Protein AF-S6TVH6-F1 (afdb_monomer)

pLDDT: mean 91.38, std 14.26, range [40.94, 98.56]

Radius of gyration: 14.98 Å; Cα contacts (8 Å, |Δi|>4): 57; chains: 1; bounding box: 24×47×35 Å

Solvent-accessible surface area (backbone atoms only — not comparable to full-atom values): 4234 Å² total; per-residue (Å²): 133,81,77,78,74,81,64,53,74,68,55,46,50,52,56,56,51,69,71,36,83,44,55,88,60,44,58,60,60,46,61,59,56,51,49,52,58,39,44,78,70,64,32,50,77,45,82,43,79,54,92,78,36,81,46,69,49,75,47,72,82,88,68,80,73,137

Foldseek 3Di:
DDDPDPDDPVVVLVVVCVPQPCDPQRSSCNVVVVCVVLVVVVWDKAWDDDVSHTDMDTDDDDDDDD

Secondary structure (DSSP, 8-state):
-PPPP---HHHHHHHHHHTS---TT--TTHHHHHHHHHHHTT-EEEEEEETTEEEEEEE-SSSPP-

Organism: NCBI:txid1194404

Structure (mmCIF, N/CA/C/O backbone):
data_AF-S6TVH6-F1
#
_entry.id   AF-S6TVH6-F1
#
loop_
_atom_site.group_PDB
_atom_site.id
_atom_site.type_symbol
_atom_site.label_atom_id
_atom_site.label_alt_id
_atom_site.label_comp_id
_atom_site.label_asym_id
_atom_site.label_entity_id
_atom_site.label_seq_id
_atom_site.pdbx_PDB_ins_code
_atom_site.Cartn_x
_atom_site.Cartn_y
_atom_site.Cartn_z
_atom_site.occupancy
_atom_site.B_iso_or_equiv
_atom_site.auth_seq_id
_atom_site.auth_comp_id
_atom_site.auth_asym_id
_atom_site.auth_atom_id
_atom_site.pdbx_PDB_model_num
ATOM 1 N N . MET A 1 1 ? 10.788 -28.471 16.413 1.00 40.94 1 MET A N 1
ATOM 2 C CA . MET A 1 1 ? 10.459 -27.254 15.647 1.00 40.94 1 MET A CA 1
ATOM 3 C C . MET A 1 1 ? 9.649 -26.372 16.575 1.00 40.94 1 MET A C 1
ATOM 5 O O . MET A 1 1 ? 8.516 -26.715 16.879 1.00 40.94 1 MET A O 1
ATOM 9 N N . THR A 1 2 ? 10.269 -25.355 17.157 1.00 43.19 2 THR A N 1
ATOM 10 C CA . THR A 1 2 ? 9.574 -24.365 17.985 1.00 43.19 2 THR A CA 1
ATOM 11 C C . THR A 1 2 ? 8.592 -23.607 17.097 1.00 43.19 2 THR A C 1
ATOM 13 O O . THR A 1 2 ? 8.958 -23.205 15.993 1.00 43.19 2 THR A O 1
ATOM 16 N N . ALA A 1 3 ? 7.342 -23.468 17.546 1.00 49.75 3 ALA A N 1
ATOM 17 C CA . ALA A 1 3 ? 6.378 -22.581 16.905 1.00 49.75 3 ALA A CA 1
ATOM 18 C C . ALA A 1 3 ? 7.024 -21.192 16.737 1.00 49.75 3 ALA A C 1
ATOM 20 O O . ALA A 1 3 ? 7.754 -20.770 17.644 1.00 49.75 3 ALA A O 1
ATOM 21 N N . PRO A 1 4 ? 6.838 -20.506 15.596 1.00 57.50 4 PRO A N 1
ATOM 22 C CA . PRO A 1 4 ? 7.354 -19.155 15.465 1.00 57.50 4 PRO A CA 1
ATOM 23 C C . PRO A 1 4 ? 6.723 -18.315 16.577 1.00 57.50 4 PRO A C 1
ATOM 25 O O . PRO A 1 4 ? 5.527 -18.427 16.833 1.00 57.50 4 PRO A O 1
ATOM 28 N N . ALA A 1 5 ? 7.53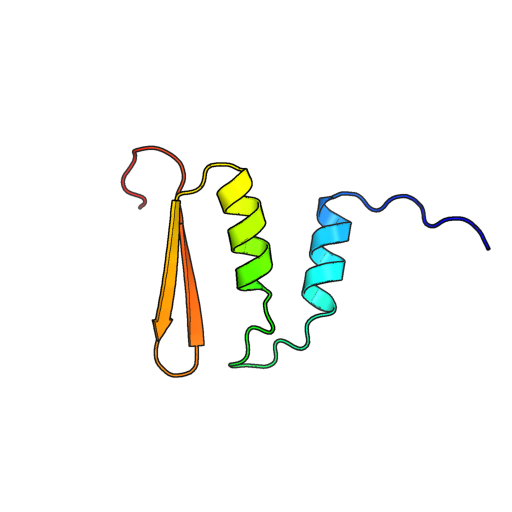5 -17.515 17.267 1.00 64.56 5 ALA A N 1
ATOM 29 C CA . ALA A 1 5 ? 6.999 -16.436 18.081 1.00 64.56 5 ALA A CA 1
ATOM 30 C C . ALA A 1 5 ? 6.069 -15.615 17.179 1.00 64.56 5 ALA A C 1
ATOM 32 O O . ALA A 1 5 ? 6.493 -15.237 16.082 1.00 64.56 5 A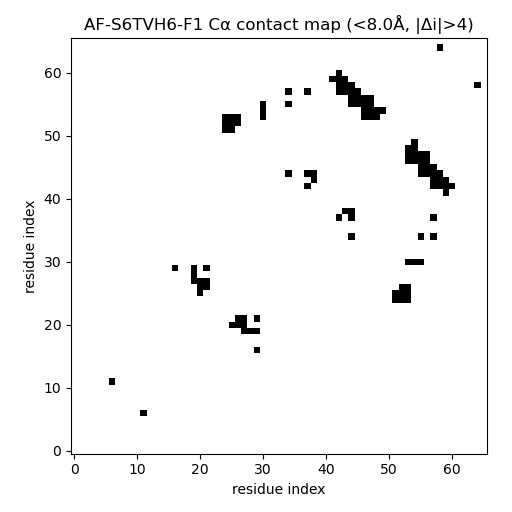LA A O 1
ATOM 33 N N . ASP A 1 6 ? 4.821 -15.402 17.602 1.00 84.12 6 ASP A N 1
ATOM 34 C CA . ASP A 1 6 ? 3.867 -14.595 16.845 1.00 84.12 6 ASP A CA 1
ATOM 35 C C . ASP A 1 6 ? 4.522 -13.242 16.551 1.00 84.12 6 ASP A C 1
ATOM 37 O O . ASP A 1 6 ? 4.848 -12.474 17.462 1.00 84.12 6 ASP A O 1
ATOM 41 N N . LEU A 1 7 ? 4.814 -12.984 15.272 1.00 91.81 7 LEU A N 1
ATOM 42 C CA . LEU A 1 7 ? 5.412 -11.720 14.863 1.00 91.81 7 LEU A CA 1
ATOM 43 C C . LEU A 1 7 ? 4.448 -10.599 15.253 1.00 91.81 7 LEU A C 1
ATOM 45 O O . LEU A 1 7 ? 3.229 -10.743 15.136 1.00 91.81 7 LEU A O 1
ATOM 49 N N . SER A 1 8 ? 4.983 -9.452 15.675 1.00 95.81 8 SER A N 1
ATOM 50 C CA . SER A 1 8 ? 4.131 -8.281 15.880 1.00 95.81 8 SER A CA 1
ATOM 51 C C . SER A 1 8 ? 3.396 -7.935 14.574 1.00 95.81 8 SER A C 1
ATOM 53 O O . SER A 1 8 ? 3.949 -8.163 13.493 1.00 95.81 8 SER A O 1
ATOM 55 N N . PRO A 1 9 ? 2.188 -7.343 14.622 1.00 94.88 9 PRO A N 1
ATOM 56 C CA . PRO A 1 9 ? 1.444 -6.989 13.410 1.00 94.88 9 PRO A CA 1
ATOM 57 C C . PRO A 1 9 ? 2.256 -6.148 12.412 1.00 94.88 9 PRO A C 1
ATOM 59 O O . PRO A 1 9 ? 2.155 -6.349 11.200 1.00 94.88 9 PRO A O 1
ATOM 62 N N . THR A 1 10 ? 3.109 -5.254 12.924 1.00 96.44 10 THR A N 1
ATOM 63 C CA . THR A 1 10 ? 4.048 -4.453 12.129 1.00 96.44 10 THR A CA 1
ATOM 64 C C . THR A 1 10 ? 5.085 -5.323 11.425 1.00 96.44 10 THR A C 1
ATOM 66 O O . THR A 1 10 ? 5.286 -5.183 10.220 1.00 96.44 10 THR A O 1
ATOM 69 N N . LEU A 1 11 ? 5.729 -6.247 12.147 1.00 97.19 11 LEU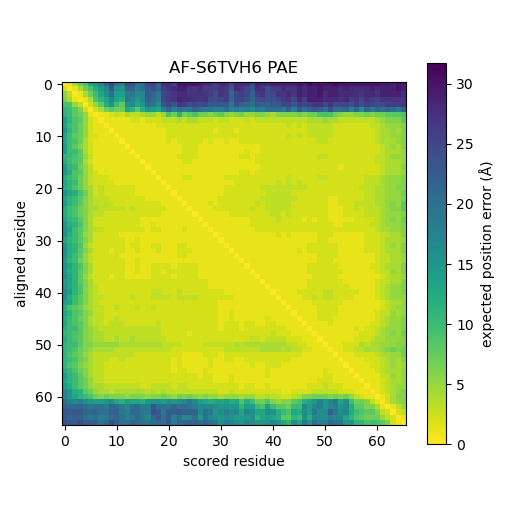 A N 1
ATOM 70 C CA . LEU A 1 11 ? 6.747 -7.127 11.571 1.00 97.19 11 LEU A CA 1
ATOM 71 C C . LEU A 1 11 ? 6.131 -8.127 10.582 1.00 97.19 11 LEU A C 1
ATOM 73 O O . LEU A 1 11 ? 6.710 -8.387 9.531 1.00 97.19 11 LEU A O 1
ATOM 77 N N . GLN A 1 12 ? 4.926 -8.622 10.868 1.00 96.50 12 GLN A N 1
ATOM 78 C CA . GLN A 1 12 ? 4.156 -9.472 9.963 1.00 96.50 12 GLN A CA 1
ATOM 79 C C . GLN A 1 12 ? 3.894 -8.770 8.621 1.00 96.50 12 GLN A C 1
ATOM 81 O O . GLN A 1 12 ? 4.147 -9.363 7.573 1.00 96.50 12 GLN A O 1
ATOM 86 N N . LEU A 1 13 ? 3.420 -7.515 8.643 1.00 97.12 13 LEU A N 1
ATOM 87 C CA . LEU A 1 13 ? 3.178 -6.728 7.427 1.00 97.12 13 LEU A CA 1
ATOM 88 C C . LEU A 1 13 ? 4.479 -6.442 6.670 1.00 97.12 13 LEU A C 1
ATOM 90 O O . LEU A 1 13 ? 4.52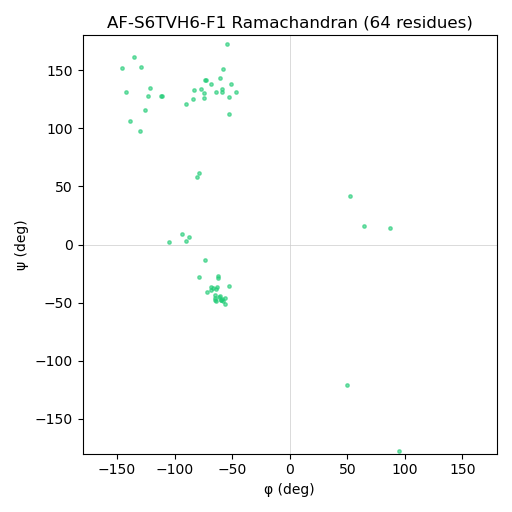2 -6.611 5.456 1.00 97.12 13 LEU A O 1
ATOM 94 N N . ALA A 1 14 ? 5.549 -6.065 7.374 1.00 98.06 14 ALA A N 1
ATOM 95 C CA . ALA A 1 14 ? 6.843 -5.811 6.746 1.00 98.06 14 ALA A CA 1
ATOM 96 C C . ALA A 1 14 ? 7.377 -7.055 6.015 1.00 98.06 14 ALA A C 1
ATOM 98 O O . ALA A 1 14 ? 7.759 -6.974 4.849 1.00 98.06 14 ALA A O 1
ATOM 99 N N . CYS A 1 15 ? 7.351 -8.225 6.664 1.00 97.69 15 CYS A N 1
ATOM 100 C CA . CYS A 1 15 ? 7.765 -9.479 6.036 1.00 97.69 15 CYS A CA 1
ATOM 101 C C . CYS A 1 15 ? 6.877 -9.867 4.849 1.00 97.69 15 CYS A C 1
ATOM 103 O O . CYS A 1 15 ? 7.371 -10.442 3.885 1.00 97.69 15 CYS A O 1
ATOM 105 N N . ASP A 1 16 ? 5.575 -9.601 4.924 1.00 97.12 16 ASP A N 1
ATOM 106 C CA . ASP A 1 16 ? 4.646 -9.850 3.826 1.00 97.12 16 ASP A CA 1
ATOM 107 C C . ASP A 1 16 ? 4.967 -8.959 2.610 1.00 97.12 16 ASP A C 1
ATOM 109 O O . ASP A 1 16 ? 5.084 -9.464 1.497 1.00 97.12 16 ASP A O 1
ATOM 113 N N . LEU A 1 17 ? 5.209 -7.657 2.812 1.00 98.44 17 LEU A N 1
ATOM 114 C CA . LEU A 1 17 ? 5.616 -6.726 1.747 1.00 98.44 17 LEU A CA 1
ATOM 115 C C . LEU A 1 17 ? 6.957 -7.120 1.106 1.00 98.44 17 LEU A C 1
ATOM 117 O O . LEU A 1 17 ? 7.044 -7.184 -0.112 1.00 98.44 17 LEU A O 1
ATOM 121 N N . ILE A 1 18 ? 7.971 -7.482 1.900 1.00 98.31 18 ILE A N 1
ATOM 122 C CA . ILE A 1 18 ? 9.301 -7.881 1.390 1.00 98.31 18 ILE A CA 1
ATOM 123 C C . ILE A 1 18 ? 9.247 -9.136 0.500 1.00 98.31 18 ILE A C 1
ATOM 125 O O . ILE A 1 18 ? 10.084 -9.305 -0.384 1.00 98.31 18 ILE A O 1
ATOM 129 N N . ARG A 1 19 ? 8.286 -10.041 0.721 1.00 97.81 19 ARG A N 1
ATOM 130 C CA . ARG A 1 19 ? 8.149 -11.273 -0.080 1.00 97.81 19 ARG A CA 1
ATOM 131 C C . ARG A 1 19 ? 7.608 -11.027 -1.487 1.00 97.81 19 ARG A C 1
ATOM 133 O O . ARG A 1 19 ? 7.664 -11.940 -2.310 1.00 97.81 19 ARG A O 1
ATOM 140 N N . ARG A 1 20 ? 7.072 -9.840 -1.763 1.00 98.19 20 ARG A N 1
ATOM 141 C CA . ARG A 1 20 ? 6.516 -9.481 -3.067 1.00 98.19 20 ARG A CA 1
ATOM 142 C C . ARG A 1 20 ? 7.650 -9.006 -3.981 1.00 98.19 20 ARG A C 1
ATOM 144 O O . ARG A 1 20 ? 8.386 -8.102 -3.594 1.00 98.19 20 ARG A O 1
ATOM 151 N N . PRO A 1 21 ? 7.834 -9.591 -5.179 1.00 98.06 21 PRO A N 1
ATOM 152 C CA . PRO A 1 21 ? 8.916 -9.215 -6.089 1.00 98.06 21 PRO A CA 1
ATOM 153 C C . PRO A 1 21 ? 8.587 -7.916 -6.849 1.00 98.06 21 PRO A C 1
ATOM 155 O O . PRO A 1 21 ? 8.491 -7.909 -8.075 1.00 98.06 21 PRO A O 1
ATOM 158 N N . SER A 1 22 ? 8.401 -6.814 -6.120 1.00 97.94 22 SER A N 1
ATOM 159 C CA . SER A 1 22 ? 7.982 -5.502 -6.631 1.00 97.94 22 SER A CA 1
ATOM 160 C C . SER A 1 22 ? 9.152 -4.717 -7.249 1.00 97.94 22 SER A C 1
ATOM 162 O O . SER A 1 22 ? 9.537 -3.644 -6.778 1.00 97.94 22 SER A O 1
ATOM 164 N N . VAL A 1 23 ? 9.803 -5.301 -8.258 1.00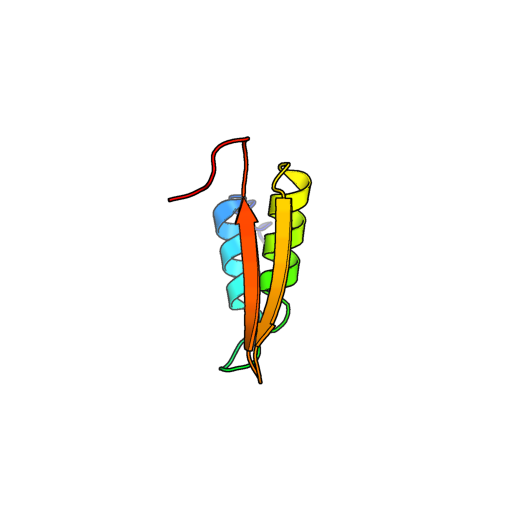 98.25 23 VAL A N 1
ATOM 165 C CA . VAL A 1 23 ? 10.870 -4.628 -9.013 1.00 98.25 23 VAL A CA 1
ATOM 166 C C . VAL A 1 23 ? 10.240 -3.593 -9.940 1.00 98.25 23 VAL A C 1
ATOM 168 O O . VAL A 1 23 ? 9.324 -3.916 -10.690 1.00 98.25 23 VAL A O 1
ATOM 171 N N . THR A 1 24 ? 10.753 -2.361 -9.919 1.00 97.44 24 THR A N 1
ATOM 172 C CA . THR A 1 24 ? 10.232 -1.236 -10.708 1.00 97.44 24 THR A CA 1
ATOM 173 C C . THR A 1 24 ? 9.967 -1.616 -12.177 1.00 97.44 24 THR A C 1
ATOM 175 O O . THR A 1 24 ? 10.862 -2.180 -12.814 1.00 97.44 24 THR A O 1
ATOM 178 N N . PRO A 1 25 ? 8.784 -1.286 -12.740 1.00 97.25 25 PRO A N 1
ATOM 179 C CA . PRO A 1 25 ? 7.681 -0.509 -12.148 1.00 97.25 25 PRO A CA 1
ATOM 180 C C . PRO A 1 25 ? 6.589 -1.361 -11.465 1.00 97.25 25 PRO A C 1
ATOM 182 O O . PRO A 1 25 ? 5.534 -0.843 -11.113 1.00 97.25 25 PRO A O 1
ATOM 185 N N . VAL A 1 26 ? 6.814 -2.664 -11.297 1.00 98.12 26 VAL A N 1
ATOM 186 C CA . VAL A 1 26 ? 5.807 -3.623 -10.830 1.00 98.12 26 VAL A CA 1
ATOM 187 C C . VAL A 1 26 ? 5.559 -3.472 -9.327 1.00 98.12 26 VAL A C 1
ATOM 189 O O . VAL A 1 26 ? 6.489 -3.588 -8.534 1.00 98.12 26 VAL A O 1
ATOM 192 N N . ASP A 1 27 ? 4.299 -3.289 -8.923 1.00 98.25 27 ASP A N 1
ATOM 193 C CA . ASP A 1 27 ? 3.907 -3.191 -7.507 1.00 98.25 27 ASP A CA 1
ATOM 194 C C . ASP A 1 27 ? 3.822 -4.554 -6.793 1.00 98.25 27 ASP A C 1
ATOM 196 O O . ASP A 1 27 ? 4.042 -4.657 -5.586 1.00 98.25 27 ASP A O 1
ATOM 200 N N . ALA A 1 28 ? 3.531 -5.620 -7.543 1.00 98.06 28 ALA A N 1
ATOM 201 C CA . ALA A 1 28 ? 3.371 -6.984 -7.029 1.00 98.06 28 ALA A CA 1
ATOM 202 C C . ALA A 1 28 ? 2.377 -7.084 -5.846 1.00 98.06 28 ALA A C 1
ATOM 204 O O . ALA A 1 28 ? 2.631 -7.795 -4.873 1.00 98.06 28 ALA A O 1
ATOM 205 N N . ASP A 1 29 ? 1.247 -6.372 -5.945 1.00 97.69 29 ASP A N 1
ATOM 206 C CA . ASP A 1 29 ? 0.142 -6.322 -4.973 1.00 97.69 29 ASP A CA 1
ATOM 207 C C . ASP A 1 29 ? 0.486 -5.718 -3.599 1.00 97.69 29 ASP A C 1
ATOM 209 O O . ASP A 1 29 ? -0.272 -5.880 -2.633 1.00 97.69 29 ASP A O 1
ATOM 213 N N . CYS A 1 30 ? 1.604 -4.997 -3.477 1.00 98.56 30 CYS A N 1
ATOM 214 C CA . CYS A 1 30 ? 1.931 -4.269 -2.252 1.00 98.56 30 CYS A CA 1
ATOM 215 C C . CYS A 1 30 ? 0.843 -3.240 -1.917 1.00 98.56 30 CYS A C 1
ATOM 217 O O . CYS A 1 30 ? 0.357 -3.191 -0.782 1.00 98.56 30 CYS A O 1
ATOM 219 N N . GLN A 1 31 ? 0.420 -2.448 -2.901 1.00 98.50 31 GLN A N 1
ATOM 220 C CA . GLN A 1 31 ? -0.610 -1.426 -2.742 1.00 98.50 31 GLN A CA 1
ATOM 221 C C . GLN A 1 31 ? -1.975 -2.025 -2.456 1.00 98.50 31 GLN A C 1
ATOM 223 O O . GLN A 1 31 ? -2.676 -1.503 -1.596 1.00 98.50 31 GLN A O 1
ATOM 228 N N . THR A 1 32 ? -2.327 -3.153 -3.072 1.00 98.19 32 THR A N 1
ATOM 229 C CA . THR A 1 32 ? -3.578 -3.868 -2.7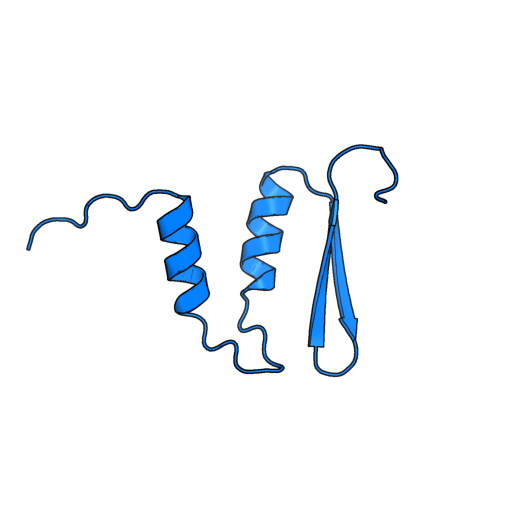82 1.00 98.19 32 THR A CA 1
ATOM 230 C C . THR A 1 32 ? -3.683 -4.224 -1.296 1.00 98.19 32 THR A C 1
ATOM 232 O O . THR A 1 32 ? -4.702 -3.952 -0.659 1.00 98.19 32 THR A O 1
ATOM 235 N N . VAL A 1 33 ? -2.613 -4.765 -0.700 1.00 98.25 33 VAL A N 1
ATOM 236 C CA . VAL A 1 33 ? -2.595 -5.111 0.733 1.00 98.25 33 VAL A CA 1
ATOM 237 C C . VAL A 1 33 ? -2.633 -3.879 1.631 1.00 98.25 33 VAL A C 1
ATOM 239 O O . VAL A 1 33 ? -3.314 -3.895 2.660 1.00 98.25 33 VAL A O 1
ATOM 242 N N . MET A 1 34 ? -1.926 -2.809 1.262 1.00 98.56 34 MET A N 1
ATOM 243 C CA . MET A 1 34 ? -1.968 -1.551 2.012 1.00 98.56 34 MET A CA 1
ATOM 244 C C . MET A 1 34 ? -3.362 -0.918 1.964 1.00 98.56 34 MET A C 1
ATOM 246 O O . MET A 1 34 ? -3.909 -0.576 3.011 1.00 98.56 34 MET A O 1
ATOM 250 N N . MET A 1 35 ? -3.961 -0.831 0.776 1.00 98.56 35 MET A N 1
ATOM 251 C CA . MET A 1 35 ? -5.306 -0.310 0.556 1.00 98.56 35 MET A CA 1
ATOM 252 C C . MET A 1 35 ? -6.348 -1.101 1.342 1.00 98.56 35 MET A C 1
ATOM 254 O O . MET A 1 35 ? -7.128 -0.487 2.057 1.00 98.56 35 MET A O 1
ATOM 258 N N . GLN A 1 36 ? -6.323 -2.438 1.308 1.00 98.38 36 GLN A N 1
ATOM 259 C CA . GLN A 1 36 ? -7.266 -3.249 2.085 1.00 98.38 36 GLN A CA 1
ATOM 260 C C . GLN A 1 36 ? -7.199 -2.916 3.5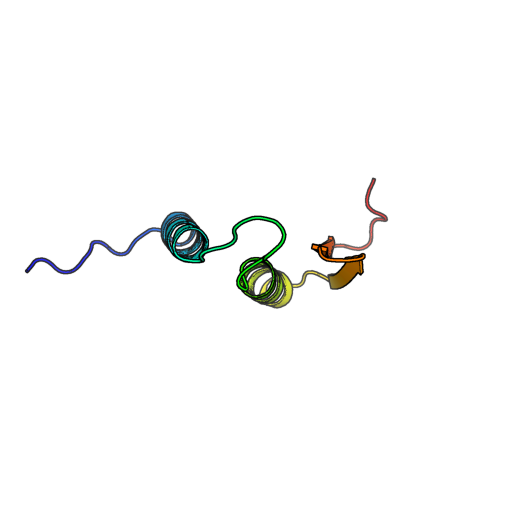83 1.00 98.38 36 GLN A C 1
ATOM 262 O O . GLN A 1 36 ? -8.213 -2.594 4.196 1.00 98.38 36 GLN A O 1
ATOM 267 N N . ARG A 1 37 ? -5.993 -2.917 4.167 1.00 98.25 37 ARG A N 1
ATOM 268 C CA . ARG A 1 37 ? -5.803 -2.642 5.602 1.00 98.25 37 ARG A CA 1
ATOM 269 C C . ARG A 1 37 ? -6.210 -1.223 5.995 1.00 98.25 37 ARG A C 1
ATOM 271 O O . ARG A 1 37 ? -6.746 -1.023 7.080 1.00 98.25 37 ARG A O 1
ATOM 278 N N . LEU A 1 38 ? -5.932 -0.242 5.139 1.00 98.31 38 LEU A N 1
ATOM 279 C CA . LEU A 1 38 ? -6.314 1.150 5.369 1.00 98.31 38 LEU A CA 1
ATOM 280 C C . LEU A 1 38 ?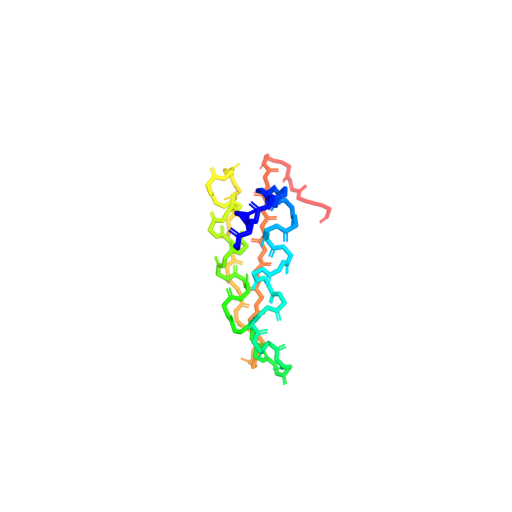 -7.828 1.346 5.210 1.00 98.31 38 LEU A C 1
ATOM 282 O O . LEU A 1 38 ? -8.438 2.027 6.030 1.00 98.31 38 LEU A O 1
ATOM 286 N N . GLY A 1 39 ? -8.448 0.712 4.215 1.00 98.06 39 GLY A N 1
ATOM 287 C CA . GLY A 1 39 ? -9.898 0.726 4.020 1.00 98.06 39 GLY A CA 1
ATOM 288 C C . GLY A 1 39 ? -10.641 0.133 5.216 1.00 98.06 39 GLY A C 1
ATOM 289 O O . GLY A 1 39 ? -11.568 0.756 5.728 1.00 98.06 39 GLY A O 1
ATOM 290 N N . ASP A 1 40 ? -10.162 -1.000 5.740 1.00 98.06 40 ASP A N 1
ATOM 291 C CA . ASP A 1 40 ? -10.695 -1.617 6.964 1.00 98.06 40 ASP A CA 1
ATOM 292 C C . ASP A 1 40 ? -10.540 -0.705 8.197 1.00 98.06 40 ASP A C 1
ATOM 294 O O . ASP A 1 40 ? -11.336 -0.771 9.133 1.00 98.06 40 ASP A O 1
ATOM 298 N N . ALA A 1 41 ? -9.542 0.184 8.188 1.00 97.44 41 ALA A N 1
ATOM 299 C CA . ALA A 1 41 ? -9.323 1.206 9.209 1.00 97.44 41 ALA A CA 1
ATOM 300 C C . ALA A 1 41 ? -10.084 2.525 8.947 1.00 97.44 41 ALA A C 1
ATOM 302 O O . ALA A 1 41 ? -9.883 3.494 9.677 1.00 97.44 41 ALA A O 1
ATOM 303 N N . GLY A 1 42 ? -10.953 2.582 7.932 1.00 96.56 42 GLY A N 1
ATOM 304 C CA . GLY A 1 42 ? -11.806 3.738 7.639 1.00 96.56 42 GLY A CA 1
ATOM 305 C C . GLY A 1 42 ? -11.177 4.807 6.742 1.00 96.56 42 GLY A C 1
ATOM 306 O O . GLY A 1 42 ? -11.700 5.919 6.665 1.00 96.56 42 GLY A O 1
ATOM 307 N N . PHE A 1 43 ? -10.066 4.511 6.063 1.00 97.00 43 PHE A N 1
ATOM 308 C CA . PHE A 1 43 ? -9.498 5.433 5.079 1.00 97.00 43 PHE A CA 1
ATOM 309 C C . PHE A 1 43 ? -10.341 5.458 3.798 1.00 97.00 43 PHE A C 1
ATOM 311 O O . PHE A 1 43 ? -10.795 4.424 3.307 1.00 97.00 43 PHE A O 1
ATOM 318 N N . LYS A 1 44 ? -10.484 6.645 3.205 1.00 95.75 44 LYS A N 1
ATOM 319 C CA . LYS A 1 44 ? -10.902 6.802 1.810 1.00 95.75 44 LYS A CA 1
ATOM 320 C C . LYS A 1 44 ? -9.705 6.490 0.917 1.00 95.75 44 LYS A C 1
ATOM 322 O O . LYS A 1 44 ? -8.611 6.988 1.169 1.00 95.75 44 LYS A O 1
ATOM 327 N N . LEU A 1 45 ? -9.924 5.694 -0.124 1.00 97.38 45 LEU A N 1
ATOM 328 C CA . LEU A 1 45 ? -8.879 5.215 -1.026 1.00 97.38 45 LEU A CA 1
ATOM 329 C C . LEU A 1 45 ? -9.181 5.655 -2.458 1.00 97.38 45 LEU A C 1
ATOM 331 O O . LEU A 1 45 ? -10.312 5.514 -2.925 1.00 97.38 45 LEU A O 1
ATOM 335 N N . GLU A 1 46 ? -8.165 6.152 -3.151 1.00 97.19 46 GLU A N 1
ATOM 336 C CA . GLU A 1 46 ? -8.218 6.556 -4.553 1.00 97.19 46 GLU A CA 1
ATOM 337 C C . GLU A 1 46 ? -7.042 5.922 -5.314 1.00 97.19 46 GLU A C 1
ATOM 339 O O . GLU A 1 46 ? -5.917 6.421 -5.244 1.00 97.19 46 GLU A O 1
ATOM 344 N N . PRO A 1 47 ? -7.268 4.791 -6.006 1.00 97.75 47 PRO A N 1
ATOM 345 C CA . PRO A 1 47 ? -6.268 4.182 -6.878 1.00 97.75 47 PRO A CA 1
ATOM 346 C C . PRO A 1 47 ? -6.004 5.054 -8.112 1.00 97.75 47 PRO A C 1
ATOM 348 O O . PRO A 1 47 ? -6.937 5.559 -8.736 1.00 97.75 47 PRO A O 1
ATOM 351 N N . MET A 1 48 ? -4.737 5.189 -8.499 1.00 97.88 48 MET A N 1
ATOM 352 C CA . MET A 1 48 ? -4.279 6.024 -9.610 1.00 97.88 48 MET A CA 1
ATOM 353 C C . MET A 1 48 ? -3.197 5.297 -10.414 1.00 97.88 48 MET A C 1
ATOM 355 O O . MET A 1 48 ? -2.041 5.198 -10.005 1.00 97.88 48 MET A O 1
ATOM 359 N N . ARG A 1 49 ? -3.558 4.817 -11.603 1.00 97.25 49 ARG A N 1
ATOM 360 C CA . ARG A 1 49 ? -2.607 4.252 -12.566 1.00 97.25 49 ARG A CA 1
ATOM 361 C C . ARG A 1 49 ? -2.091 5.362 -13.479 1.00 97.25 49 ARG A C 1
ATOM 363 O O . ARG A 1 49 ? -2.889 5.985 -14.176 1.00 97.25 49 ARG A O 1
ATOM 370 N N . ILE A 1 50 ? -0.778 5.585 -13.500 1.00 97.94 50 ILE A N 1
ATOM 371 C CA . ILE A 1 50 ? -0.130 6.569 -14.380 1.00 97.94 50 ILE A CA 1
ATOM 372 C C . ILE A 1 50 ? 0.964 5.847 -15.159 1.00 97.94 50 ILE A C 1
ATOM 374 O O . ILE A 1 50 ? 1.927 5.365 -14.567 1.00 97.94 50 ILE A O 1
ATOM 378 N N . GLU A 1 51 ? 0.802 5.772 -16.481 1.00 96.69 51 GLU A N 1
ATOM 379 C CA . GLU A 1 51 ? 1.676 4.985 -17.360 1.00 96.69 51 GLU A CA 1
ATOM 380 C C . GLU A 1 51 ? 1.862 3.552 -16.824 1.00 96.69 51 GLU A C 1
ATOM 382 O O . GLU A 1 51 ? 0.882 2.822 -16.630 1.00 96.69 51 GLU A O 1
ATOM 387 N N . ASP A 1 52 ? 3.113 3.168 -16.560 1.00 96.88 52 ASP A N 1
ATOM 388 C CA . ASP A 1 52 ? 3.483 1.846 -16.086 1.00 96.88 52 ASP A CA 1
ATOM 389 C C . ASP A 1 52 ? 3.490 1.706 -14.554 1.00 96.88 52 ASP A C 1
ATOM 391 O O . ASP A 1 52 ? 3.785 0.620 -14.047 1.00 96.88 52 ASP A O 1
ATOM 395 N N . VAL A 1 53 ? 3.101 2.752 -13.813 1.00 97.62 53 VAL A N 1
ATOM 396 C CA . VAL A 1 53 ? 3.198 2.827 -12.347 1.00 97.62 53 VAL A CA 1
ATOM 397 C C . VAL A 1 53 ? 1.823 2.824 -11.675 1.00 97.62 53 VAL A C 1
ATOM 399 O O . VAL A 1 53 ? 0.947 3.639 -11.981 1.00 97.62 53 VAL A O 1
ATOM 402 N N . ASP A 1 54 ? 1.652 1.917 -10.714 1.00 98.19 54 ASP A N 1
ATOM 403 C CA . ASP A 1 54 ? 0.506 1.902 -9.806 1.00 98.19 54 ASP A CA 1
ATOM 404 C C . ASP A 1 54 ? 0.763 2.872 -8.653 1.00 98.19 54 ASP A C 1
ATOM 406 O O . ASP A 1 54 ? 1.845 2.871 -8.065 1.00 98.19 54 ASP A O 1
ATOM 410 N N . ASN A 1 55 ? -0.223 3.705 -8.335 1.00 98.00 55 ASN A N 1
ATOM 411 C CA . ASN A 1 55 ? -0.211 4.609 -7.191 1.00 98.00 55 ASN A CA 1
ATOM 412 C C . ASN A 1 55 ? -1.571 4.533 -6.486 1.00 98.00 55 ASN A C 1
ATOM 414 O O . ASN A 1 55 ? -2.580 4.160 -7.089 1.00 98.00 55 ASN A O 1
ATOM 418 N N . PHE A 1 56 ? -1.639 4.969 -5.231 1.00 98.12 56 PHE A N 1
ATOM 419 C CA . PHE A 1 56 ? -2.909 5.248 -4.567 1.00 98.12 56 PHE A CA 1
ATOM 420 C C . PHE A 1 56 ? -2.768 6.420 -3.601 1.00 98.12 56 PHE A C 1
ATOM 422 O O . PHE A 1 56 ? -1.699 6.668 -3.042 1.00 98.12 56 PHE A O 1
ATOM 429 N N . TRP A 1 57 ? -3.868 7.132 -3.396 1.00 96.44 57 TRP A N 1
ATOM 430 C CA . TRP A 1 57 ? -4.004 8.172 -2.389 1.00 96.44 57 TRP A CA 1
ATOM 431 C C . TRP A 1 57 ? -4.959 7.686 -1.302 1.00 96.44 57 TRP A C 1
ATOM 433 O O . TRP A 1 57 ? -6.061 7.223 -1.596 1.00 96.44 57 TRP A O 1
ATOM 443 N N . ALA A 1 58 ? -4.528 7.754 -0.044 1.00 96.38 58 ALA A N 1
ATOM 444 C CA . ALA A 1 58 ? -5.334 7.350 1.101 1.00 96.38 58 ALA A CA 1
ATOM 445 C C . ALA A 1 58 ? -5.479 8.508 2.085 1.00 96.38 58 ALA A C 1
ATOM 447 O O . ALA A 1 58 ? -4.484 9.081 2.528 1.00 96.38 58 ALA A O 1
ATOM 448 N N . THR A 1 59 ? -6.714 8.829 2.462 1.00 94.75 59 THR A N 1
ATOM 449 C CA . THR A 1 59 ? -7.027 9.916 3.398 1.00 94.75 59 THR A CA 1
ATOM 450 C C . THR A 1 59 ? -7.947 9.447 4.509 1.00 94.75 59 THR A C 1
ATOM 452 O O . THR A 1 59 ? -8.725 8.510 4.349 1.00 94.75 59 THR A O 1
ATOM 455 N N . HIS A 1 60 ? -7.860 10.105 5.660 1.00 93.81 60 HIS A N 1
ATOM 456 C CA . HIS A 1 60 ? -8.699 9.818 6.814 1.00 93.81 60 HIS A CA 1
ATOM 457 C C . HIS A 1 60 ? -9.075 11.129 7.514 1.00 93.81 60 HIS A C 1
ATOM 459 O O . HIS A 1 60 ? -8.208 11.957 7.790 1.00 93.81 60 HIS A O 1
ATOM 465 N N . GLY A 1 61 ? -10.363 11.312 7.815 1.00 90.00 61 GLY A N 1
ATOM 466 C CA . GLY A 1 61 ? -10.918 12.567 8.339 1.00 90.00 61 GLY A CA 1
ATOM 467 C C . GLY A 1 61 ? -11.509 13.487 7.260 1.00 90.00 61 GLY A C 1
ATOM 468 O O . GLY A 1 61 ? -11.576 13.130 6.088 1.00 90.00 61 GLY A O 1
ATOM 469 N N . THR A 1 62 ? -11.990 14.663 7.678 1.00 80.50 62 THR A N 1
ATOM 470 C CA . THR A 1 62 ? -12.716 15.635 6.827 1.00 80.50 62 THR A CA 1
ATOM 471 C C . THR A 1 62 ? -11.886 16.855 6.428 1.00 80.50 62 THR A C 1
ATOM 473 O O . THR A 1 62 ? -12.419 17.777 5.816 1.00 80.50 62 THR A O 1
ATOM 476 N N . GLY A 1 63 ? -10.616 16.910 6.827 1.00 73.25 63 GLY A N 1
ATOM 477 C CA . GLY A 1 63 ? -9.711 17.952 6.359 1.00 73.25 63 GLY A CA 1
ATOM 478 C C . GLY A 1 63 ? -9.340 17.692 4.906 1.00 73.25 63 GLY A C 1
ATOM 479 O O . GLY A 1 63 ? -9.118 16.541 4.525 1.00 73.25 63 GLY A O 1
ATOM 480 N N . GLU A 1 64 ? -9.239 18.751 4.106 1.00 68.94 64 GLU A N 1
ATOM 481 C CA . GLU A 1 64 ? -8.356 18.674 2.947 1.00 68.94 64 GLU A CA 1
ATOM 482 C C . GLU A 1 64 ? -6.958 18.374 3.503 1.00 68.94 64 GLU A C 1
ATOM 484 O O . GLU A 1 64 ? -6.547 18.958 4.513 1.00 68.94 64 GLU A O 1
ATOM 489 N N . GLY A 1 65 ? -6.279 17.375 2.931 1.00 63.88 65 GLY A N 1
ATOM 490 C CA . GLY A 1 65 ? -4.869 17.145 3.238 1.00 63.88 65 GLY A CA 1
ATOM 491 C C . GLY A 1 65 ? -4.054 18.424 2.985 1.00 63.88 65 GLY A C 1
ATOM 492 O O . GLY A 1 65 ? -4.604 19.400 2.475 1.00 63.88 65 GLY A O 1
ATOM 493 N N . PRO A 1 66 ? -2.766 18.464 3.359 1.00 57.06 66 PRO A N 1
ATOM 494 C CA . PRO A 1 66 ? -1.914 19.570 2.926 1.00 57.06 66 PRO A CA 1
ATOM 495 C C . PRO A 1 66 ? -1.997 19.814 1.411 1.00 57.06 66 PRO A C 1
ATOM 497 O O . PRO A 1 66 ? -2.252 18.838 0.664 1.00 57.06 66 PRO A O 1
#

Mean predicte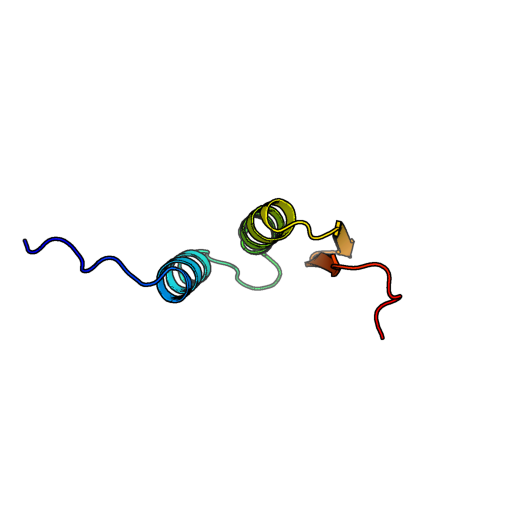d aligned error: 5.35 Å

Sequence (66 aa):
MTAPADLSPTLQLACDLIRRPSVTPVDADCQTVMMQRLGDAGFKLEPMRIEDVDNFWATHGTGEGP

Nearest PDB structures (foldseek):
  4op4-assembly2_B  TM=9.633E-01  e=4.658E-04  Vibrio cholerae O1 biovar El Tor str. N16961
  4h2k-assembly1_A  TM=9.634E-01  e=6.555E-04  Haemophilus influenzae Rd KW20
  4op4-assembly1_A  TM=9.644E-01  e=1.058E-03  Vibrio cholerae O1 biovar El Tor str. N16961
  3isz-assembly1_B  TM=9.691E-01  e=1.058E-03  Haemophilus influenzae Rd KW20
  5vo3-assembly1_A-2  TM=9.732E-01  e=1.593E-03  Haemophilus influenzae